Protein AF-A0A5E7A0S3-F1 (afdb_monomer_lite)

Secondary structure (DSSP, 8-state):
-HHHHHHHHHHHTS---HHHHHHHHT--HHHHHHHHHHHHHS---HHHHH----------PPP-------

Sequence (70 aa):
MRKIKEVLRLKFEVGLSARQIAVSLQVGRATIGDYLNRFAASALTWQRCAVATVSLPTTTRPPQRSTADA

Structure (mmCIF, N/CA/C/O backbone):
data_AF-A0A5E7A0S3-F1
#
_entry.id   AF-A0A5E7A0S3-F1
#
loop_
_atom_site.group_PDB
_atom_site.id
_atom_site.type_symbol
_atom_site.label_atom_id
_atom_site.label_alt_id
_atom_site.label_comp_id
_atom_site.label_asym_id
_atom_site.label_entity_id
_atom_site.label_seq_id
_atom_site.pdbx_PDB_ins_code
_atom_site.Cartn_x
_atom_site.Cartn_y
_atom_site.Cartn_z
_atom_site.occupancy
_atom_site.B_iso_or_equiv
_atom_site.auth_seq_id
_atom_site.auth_comp_id
_atom_site.auth_asym_id
_atom_site.auth_atom_id
_atom_site.pdbx_PDB_model_num
ATOM 1 N N . MET A 1 1 ? 8.580 0.162 7.471 1.00 54.62 1 MET A N 1
ATOM 2 C CA . MET A 1 1 ? 7.164 0.294 7.897 1.00 54.62 1 MET A CA 1
ATOM 3 C C . MET A 1 1 ? 6.452 1.585 7.450 1.00 54.62 1 MET A C 1
ATOM 5 O O . MET A 1 1 ? 5.246 1.519 7.268 1.00 54.62 1 MET A O 1
ATOM 9 N N . ARG A 1 2 ? 7.113 2.745 7.249 1.00 71.69 2 ARG A N 1
ATOM 10 C CA . ARG A 1 2 ? 6.416 4.009 6.881 1.00 71.69 2 ARG A CA 1
ATOM 11 C C . ARG A 1 2 ? 5.804 4.016 5.466 1.00 71.69 2 ARG A C 1
ATOM 13 O O . ARG A 1 2 ? 4.637 4.351 5.326 1.00 71.69 2 ARG A O 1
ATOM 20 N N . LYS A 1 3 ? 6.540 3.541 4.449 1.00 78.62 3 LYS A N 1
ATOM 21 C CA . LYS A 1 3 ? 6.068 3.505 3.047 1.00 78.62 3 LYS A CA 1
ATOM 22 C C . LYS A 1 3 ? 4.819 2.644 2.839 1.00 78.62 3 LYS A C 1
ATOM 24 O O . LYS A 1 3 ? 3.931 3.040 2.105 1.00 78.62 3 LYS A O 1
ATOM 29 N N . ILE A 1 4 ? 4.724 1.491 3.507 1.00 81.06 4 ILE A N 1
ATOM 30 C CA . ILE A 1 4 ? 3.546 0.608 3.413 1.00 81.06 4 ILE A CA 1
ATOM 31 C C . ILE A 1 4 ? 2.306 1.326 3.954 1.00 81.06 4 ILE A C 1
ATOM 33 O O . ILE A 1 4 ? 1.261 1.315 3.313 1.00 81.06 4 ILE A O 1
ATOM 37 N N . LYS A 1 5 ? 2.440 2.007 5.100 1.00 80.38 5 LYS A N 1
ATOM 38 C CA . LYS A 1 5 ? 1.353 2.809 5.667 1.00 80.38 5 LYS A CA 1
ATOM 39 C C . LYS A 1 5 ? 0.947 3.946 4.731 1.00 80.38 5 LYS A C 1
ATOM 41 O O . LYS A 1 5 ? -0.240 4.156 4.547 1.00 80.38 5 LYS A O 1
ATOM 46 N N . GLU A 1 6 ? 1.893 4.632 4.092 1.00 86.38 6 GLU A N 1
ATOM 47 C CA . GLU A 1 6 ? 1.555 5.663 3.101 1.00 86.38 6 GLU A CA 1
ATOM 48 C C . GLU A 1 6 ? 0.886 5.105 1.845 1.00 86.38 6 GLU A C 1
ATOM 50 O O . GLU A 1 6 ? -0.084 5.693 1.379 1.00 86.38 6 GLU A O 1
ATOM 55 N N . VAL A 1 7 ? 1.338 3.961 1.319 1.00 86.81 7 VAL A N 1
ATOM 56 C CA . VAL A 1 7 ? 0.675 3.283 0.191 1.00 86.81 7 VAL A CA 1
ATOM 57 C C . VAL A 1 7 ? -0.788 3.002 0.533 1.00 86.81 7 VAL A C 1
ATOM 59 O O . VAL A 1 7 ? -1.676 3.316 -0.258 1.00 86.81 7 VAL A O 1
ATOM 62 N N . LEU A 1 8 ? -1.044 2.443 1.718 1.00 83.06 8 LEU A N 1
ATOM 63 C CA . LEU A 1 8 ? -2.396 2.147 2.188 1.00 83.06 8 LEU A CA 1
ATOM 64 C C . LEU A 1 8 ? -3.206 3.430 2.393 1.00 83.06 8 LEU A C 1
ATOM 66 O O . LEU A 1 8 ? -4.347 3.501 1.948 1.00 83.06 8 LEU A O 1
ATOM 70 N N . ARG A 1 9 ? -2.601 4.472 2.966 1.00 84.69 9 ARG A N 1
ATOM 71 C CA . ARG A 1 9 ? -3.228 5.784 3.147 1.00 84.69 9 ARG A CA 1
ATOM 72 C C . ARG A 1 9 ? -3.676 6.391 1.823 1.00 84.69 9 ARG A C 1
ATOM 74 O O . ARG A 1 9 ? -4.841 6.722 1.651 1.00 84.69 9 ARG A O 1
ATOM 81 N N . LEU A 1 10 ? -2.773 6.474 0.852 1.00 87.44 10 LEU A N 1
ATOM 82 C CA . LEU A 1 10 ? -3.071 7.032 -0.465 1.00 87.44 10 LEU A CA 1
ATOM 83 C C . LEU A 1 10 ? -4.117 6.196 -1.215 1.00 87.44 10 LEU A C 1
ATOM 85 O O . LEU A 1 10 ? -4.919 6.744 -1.967 1.00 87.44 10 LEU A O 1
ATOM 89 N N . LYS A 1 11 ? -4.144 4.876 -0.993 1.00 84.62 11 LYS A N 1
ATOM 90 C CA . LYS A 1 11 ? -5.115 3.979 -1.625 1.00 84.62 11 LYS A CA 1
ATOM 91 C C . LYS A 1 11 ? -6.508 4.048 -0.992 1.00 84.62 11 LYS A C 1
ATOM 93 O O . LYS A 1 11 ? -7.484 4.056 -1.734 1.00 84.62 11 LYS A O 1
ATOM 98 N N . PHE A 1 12 ? -6.599 4.066 0.338 1.00 82.75 12 PHE A N 1
ATOM 99 C CA . PHE A 1 12 ? -7.860 3.949 1.082 1.00 82.75 12 PHE A CA 1
ATOM 100 C C . PHE A 1 12 ? -8.426 5.286 1.577 1.00 82.75 12 PHE A C 1
ATOM 102 O O . PHE A 1 12 ? -9.641 5.416 1.634 1.00 82.75 12 PHE A O 1
ATOM 109 N N . GLU A 1 13 ? -7.591 6.270 1.926 1.00 84.50 13 GLU A N 1
ATOM 110 C CA . GLU A 1 13 ?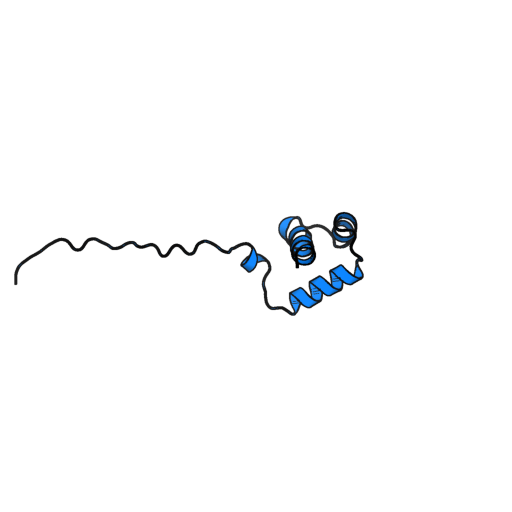 -8.061 7.611 2.326 1.00 84.50 13 GLU A CA 1
ATOM 111 C C . GLU A 1 13 ? -8.230 8.536 1.119 1.00 84.50 13 GLU A C 1
ATOM 113 O O . GLU A 1 13 ? -9.217 9.255 1.030 1.00 84.50 13 GLU A O 1
ATOM 118 N N . VAL A 1 14 ? -7.273 8.519 0.183 1.00 86.88 14 VAL A N 1
ATOM 119 C CA . VAL A 1 14 ? -7.270 9.439 -0.973 1.00 86.88 14 VAL A CA 1
ATOM 120 C C . VAL A 1 14 ? -7.888 8.802 -2.225 1.00 86.88 14 VAL A C 1
ATOM 122 O O . VAL A 1 14 ? -8.314 9.505 -3.135 1.00 86.88 14 VAL A O 1
ATOM 125 N N . GLY A 1 15 ? -7.959 7.468 -2.294 1.00 86.50 15 GLY A N 1
ATOM 126 C CA . GLY A 1 15 ? -8.539 6.754 -3.438 1.00 86.50 15 GLY A CA 1
ATOM 127 C C . GLY A 1 15 ? -7.641 6.699 -4.679 1.00 86.50 15 GLY A C 1
ATOM 128 O O . GLY A 1 15 ? -8.122 6.429 -5.780 1.00 86.50 15 GLY A O 1
ATOM 129 N N . LEU A 1 16 ? -6.333 6.937 -4.539 1.00 87.50 16 LEU A N 1
ATOM 130 C CA . LEU A 1 16 ? -5.414 6.972 -5.677 1.00 87.50 16 LEU A CA 1
ATOM 131 C C . LEU A 1 16 ? -5.208 5.593 -6.319 1.00 87.50 16 LEU A C 1
ATOM 133 O O . LEU A 1 16 ? -5.270 4.528 -5.691 1.00 87.50 16 LEU A O 1
ATOM 137 N N . SER A 1 17 ? -4.903 5.615 -7.616 1.00 87.62 17 SER A N 1
ATOM 138 C CA . SER A 1 17 ? -4.518 4.412 -8.354 1.00 87.62 17 SER A CA 1
ATOM 139 C C . SER A 1 17 ? -3.108 3.953 -7.966 1.00 87.62 17 SER A C 1
ATOM 141 O O . SER A 1 17 ? -2.233 4.759 -7.651 1.00 87.62 17 SER A O 1
ATOM 143 N N . ALA A 1 18 ? -2.837 2.647 -8.065 1.00 84.19 18 ALA A N 1
ATOM 144 C CA . ALA A 1 18 ? -1.509 2.091 -7.777 1.00 84.19 18 ALA A CA 1
ATOM 145 C C . ALA A 1 18 ? -0.396 2.736 -8.628 1.00 84.19 18 ALA A C 1
ATOM 147 O O . ALA A 1 18 ? 0.750 2.823 -8.196 1.00 84.19 18 ALA A O 1
ATOM 148 N N . ARG A 1 19 ? -0.740 3.231 -9.826 1.00 87.62 19 ARG A N 1
ATOM 149 C CA . ARG A 1 19 ? 0.172 3.975 -10.700 1.00 87.62 19 ARG A CA 1
ATOM 150 C C . ARG A 1 19 ? 0.547 5.338 -10.118 1.00 87.62 19 ARG A C 1
ATOM 152 O O . ARG A 1 19 ? 1.721 5.680 -10.128 1.00 87.62 19 ARG A O 1
ATOM 159 N N . GLN A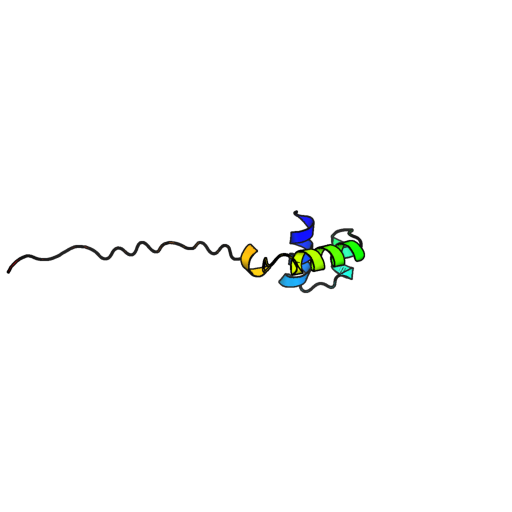 1 20 ? -0.421 6.101 -9.617 1.00 88.75 20 GLN A N 1
ATOM 160 C CA . GLN A 1 20 ? -0.152 7.405 -9.000 1.00 88.75 20 GLN A CA 1
ATOM 161 C C . GLN A 1 20 ? 0.670 7.241 -7.723 1.00 88.75 20 GLN A C 1
ATOM 163 O O . GLN A 1 20 ? 1.663 7.932 -7.543 1.00 88.75 20 GLN A O 1
ATOM 168 N N . ILE A 1 21 ? 0.332 6.246 -6.903 1.00 88.44 21 ILE A N 1
ATOM 169 C CA . ILE A 1 21 ? 1.069 5.928 -5.675 1.00 88.44 21 ILE A CA 1
ATOM 170 C C . ILE A 1 21 ? 2.526 5.544 -5.984 1.00 88.44 21 ILE A C 1
ATOM 172 O O . ILE A 1 21 ? 3.439 5.998 -5.297 1.00 88.44 21 ILE A O 1
ATOM 176 N N . ALA A 1 22 ? 2.758 4.752 -7.039 1.00 88.56 22 ALA A N 1
ATOM 177 C CA . ALA A 1 22 ? 4.100 4.386 -7.500 1.00 88.56 22 ALA A CA 1
ATOM 178 C C . ALA A 1 22 ? 4.955 5.606 -7.851 1.00 88.56 22 ALA A C 1
ATOM 180 O O . ALA A 1 22 ? 6.128 5.651 -7.488 1.00 88.56 22 ALA A O 1
ATOM 181 N N . VAL A 1 23 ? 4.362 6.594 -8.525 1.00 88.75 23 VAL A N 1
ATOM 182 C CA . VAL A 1 23 ? 5.043 7.841 -8.893 1.00 88.75 23 VAL A CA 1
ATOM 183 C C . VAL A 1 23 ? 5.299 8.702 -7.657 1.00 88.75 23 VAL A C 1
ATOM 185 O O . VAL A 1 23 ? 6.426 9.142 -7.456 1.00 88.75 23 VAL A O 1
ATOM 188 N N . SER A 1 24 ? 4.297 8.886 -6.793 1.00 85.81 24 SER A N 1
ATOM 189 C CA . SER A 1 24 ? 4.406 9.725 -5.592 1.00 85.81 24 SER A CA 1
ATOM 190 C C . SER A 1 24 ? 5.428 9.207 -4.582 1.00 85.81 24 SER A C 1
ATOM 192 O O . SER A 1 24 ? 6.137 9.996 -3.969 1.00 85.81 24 SER A O 1
ATOM 194 N N . LEU A 1 25 ? 5.516 7.887 -4.407 1.00 85.25 25 LEU A N 1
ATOM 195 C CA . LEU A 1 25 ? 6.424 7.266 -3.437 1.00 85.25 25 LEU A CA 1
ATOM 196 C C . LEU A 1 25 ? 7.728 6.754 -4.072 1.00 85.25 25 LEU A C 1
ATOM 198 O O . LEU A 1 25 ? 8.575 6.213 -3.353 1.00 85.25 25 LEU A O 1
ATOM 202 N N . GLN A 1 26 ? 7.874 6.890 -5.398 1.00 86.19 26 GLN A N 1
ATOM 203 C CA . GLN A 1 26 ? 8.957 6.310 -6.203 1.00 86.19 26 GLN A CA 1
ATOM 204 C C . GLN A 1 26 ? 9.173 4.819 -5.894 1.00 86.19 26 GLN A C 1
ATOM 206 O O . GLN A 1 26 ? 10.281 4.360 -5.611 1.00 86.19 26 GLN A O 1
ATOM 211 N N . VAL A 1 27 ? 8.084 4.049 -5.900 1.00 84.62 27 VAL A N 1
ATOM 212 C CA . VAL A 1 27 ? 8.102 2.607 -5.623 1.00 84.62 27 VAL A CA 1
ATOM 213 C C . VAL A 1 27 ? 7.578 1.849 -6.836 1.00 84.62 27 VAL A C 1
ATOM 215 O O . VAL A 1 27 ? 6.589 2.245 -7.449 1.00 84.62 27 VAL A O 1
ATOM 218 N N . GLY A 1 28 ? 8.214 0.729 -7.181 1.00 87.19 28 GLY A N 1
ATOM 219 C CA . GLY A 1 28 ? 7.761 -0.125 -8.274 1.00 87.19 28 GLY A CA 1
ATOM 220 C C . GLY A 1 28 ? 6.336 -0.652 -8.057 1.00 87.19 28 GLY A C 1
ATOM 221 O O . GLY A 1 28 ? 5.956 -1.035 -6.950 1.00 87.19 28 GLY A O 1
ATOM 222 N N . ARG A 1 29 ? 5.551 -0.735 -9.141 1.00 85.19 29 ARG A N 1
ATOM 223 C CA . ARG A 1 29 ? 4.181 -1.292 -9.118 1.00 85.19 29 ARG A CA 1
ATOM 224 C C . ARG A 1 29 ? 4.133 -2.711 -8.541 1.00 85.19 29 ARG A C 1
ATOM 226 O O . ARG A 1 29 ? 3.199 -3.033 -7.815 1.00 85.19 29 ARG A O 1
ATOM 233 N N . ALA A 1 30 ? 5.152 -3.524 -8.832 1.00 87.31 30 ALA A N 1
ATOM 234 C CA . ALA A 1 30 ? 5.288 -4.875 -8.291 1.00 87.31 30 ALA A CA 1
ATOM 235 C C . ALA A 1 30 ? 5.376 -4.857 -6.760 1.00 87.31 30 ALA A C 1
ATOM 237 O O . ALA A 1 30 ? 4.639 -5.570 -6.092 1.00 87.31 30 ALA A O 1
ATOM 238 N N . THR A 1 31 ? 6.194 -3.965 -6.198 1.00 88.38 31 THR A N 1
ATOM 239 C CA . THR A 1 31 ? 6.343 -3.810 -4.749 1.00 88.38 31 THR A CA 1
ATOM 240 C C . THR A 1 31 ? 5.046 -3.339 -4.086 1.00 88.38 31 THR A C 1
ATOM 242 O O . THR A 1 31 ? 4.729 -3.782 -2.989 1.00 88.38 31 THR A O 1
ATOM 245 N N . ILE A 1 32 ? 4.269 -2.469 -4.743 1.00 87.12 32 ILE A N 1
ATOM 246 C CA . ILE A 1 32 ? 2.945 -2.054 -4.248 1.00 87.12 32 ILE A CA 1
ATOM 247 C C . ILE A 1 32 ? 1.989 -3.246 -4.198 1.00 87.12 32 ILE A C 1
ATOM 249 O O . ILE A 1 32 ? 1.315 -3.429 -3.189 1.00 87.12 32 ILE A O 1
ATOM 253 N N . GLY A 1 33 ? 1.945 -4.060 -5.257 1.00 86.38 33 GLY A N 1
ATOM 254 C CA . GLY A 1 33 ? 1.152 -5.291 -5.279 1.00 86.38 33 GLY A CA 1
ATOM 255 C C . GLY A 1 33 ? 1.563 -6.254 -4.166 1.00 86.38 33 GLY A C 1
ATOM 256 O O . GLY A 1 33 ? 0.708 -6.745 -3.436 1.00 86.38 33 GLY A O 1
ATOM 257 N N . ASP A 1 34 ? 2.869 -6.433 -3.967 1.00 87.81 34 ASP A N 1
ATOM 258 C CA . ASP A 1 34 ? 3.420 -7.282 -2.910 1.00 87.81 34 ASP A CA 1
ATOM 259 C C . ASP A 1 34 ? 3.055 -6.763 -1.509 1.00 87.81 34 ASP A C 1
ATOM 261 O O . ASP A 1 34 ? 2.695 -7.536 -0.623 1.00 87.81 34 ASP A O 1
ATOM 265 N N . TYR A 1 35 ? 3.066 -5.441 -1.306 1.00 86.12 35 TYR A N 1
ATOM 266 C CA . TYR A 1 35 ? 2.625 -4.824 -0.056 1.00 86.12 35 TYR A CA 1
ATOM 267 C C . TYR A 1 35 ? 1.128 -4.963 0.181 1.00 86.12 35 TYR A C 1
ATOM 269 O O . TYR A 1 35 ? 0.739 -5.251 1.307 1.00 86.12 35 TYR A O 1
ATOM 277 N N . LEU A 1 36 ? 0.296 -4.789 -0.846 1.00 81.62 36 LEU A N 1
ATOM 278 C CA . LEU A 1 36 ? -1.147 -4.995 -0.729 1.00 81.62 36 LEU A CA 1
ATOM 279 C C . LEU A 1 36 ? -1.476 -6.459 -0.438 1.00 81.62 36 LEU A C 1
ATOM 281 O O . LEU A 1 36 ? -2.335 -6.722 0.395 1.00 81.62 36 LEU A O 1
ATOM 285 N N . ASN A 1 37 ? -0.768 -7.400 -1.064 1.00 86.19 37 ASN A N 1
ATOM 286 C CA . ASN A 1 37 ? -0.973 -8.829 -0.849 1.00 86.19 37 ASN A CA 1
ATOM 287 C C . ASN A 1 37 ? -0.543 -9.257 0.563 1.00 86.19 37 ASN A C 1
ATOM 289 O O . ASN A 1 37 ? -1.311 -9.874 1.294 1.00 86.19 37 ASN A O 1
ATOM 293 N N . ARG A 1 38 ? 0.652 -8.841 1.005 1.00 83.88 38 ARG A N 1
ATOM 294 C CA . ARG A 1 38 ? 1.110 -9.070 2.387 1.00 83.88 38 ARG A CA 1
ATOM 295 C C . ARG A 1 38 ? 0.197 -8.400 3.408 1.00 83.88 38 ARG A C 1
ATOM 297 O O . ARG A 1 38 ? -0.034 -8.962 4.472 1.00 83.88 38 ARG A O 1
ATOM 304 N N . PHE A 1 39 ? -0.325 -7.218 3.083 1.00 79.12 39 PHE A N 1
ATOM 305 C CA . PHE A 1 39 ? -1.283 -6.521 3.928 1.00 79.12 39 PHE A CA 1
ATOM 306 C C . PHE A 1 39 ? -2.632 -7.234 3.981 1.00 79.12 39 PHE A C 1
ATOM 308 O O . PHE A 1 39 ? -3.203 -7.310 5.052 1.00 79.12 39 PHE A O 1
ATOM 315 N N . ALA A 1 40 ? -3.124 -7.789 2.873 1.00 79.81 40 ALA A N 1
ATOM 316 C CA . ALA A 1 40 ? -4.337 -8.603 2.864 1.00 79.81 40 ALA A CA 1
ATOM 317 C C . ALA A 1 40 ? -4.157 -9.917 3.646 1.00 79.81 40 ALA A C 1
ATOM 319 O O . ALA A 1 40 ? -5.085 -10.371 4.308 1.00 79.81 40 ALA A O 1
ATOM 320 N N . ALA A 1 41 ? -2.956 -10.504 3.601 1.00 81.56 41 ALA A N 1
ATOM 321 C CA . ALA A 1 41 ? -2.605 -11.699 4.367 1.00 81.56 41 ALA A CA 1
ATOM 322 C C . ALA A 1 41 ? -2.462 -11.419 5.872 1.00 81.56 41 ALA A C 1
ATOM 324 O O . ALA A 1 41 ? -2.776 -12.271 6.701 1.00 81.56 41 ALA A O 1
ATOM 325 N N . SER A 1 42 ? -2.011 -10.222 6.253 1.00 75.00 42 SER A N 1
ATOM 326 C CA . SER A 1 42 ? -2.099 -9.770 7.637 1.00 75.00 42 SER A CA 1
ATOM 327 C C . SER A 1 42 ? -3.540 -9.347 7.916 1.00 75.00 42 SER A C 1
ATOM 329 O O . SER A 1 42 ? -4.000 -8.375 7.343 1.00 75.00 42 SER A O 1
ATOM 331 N N . ALA A 1 43 ? -4.272 -10.006 8.812 1.00 64.12 43 ALA A N 1
ATOM 332 C CA . ALA A 1 43 ? -5.660 -9.647 9.161 1.00 64.12 43 ALA A CA 1
ATOM 333 C C . ALA A 1 43 ? -5.827 -8.259 9.849 1.00 64.12 43 ALA A C 1
ATOM 335 O O . ALA A 1 43 ? -6.756 -8.022 10.617 1.00 64.12 43 ALA A O 1
ATOM 336 N N . LEU A 1 44 ? -4.897 -7.333 9.620 1.00 66.75 44 LEU A N 1
ATOM 337 C CA . LEU A 1 44 ? -4.856 -5.975 10.121 1.00 66.75 44 LEU A CA 1
ATOM 338 C C . LEU A 1 44 ? -5.671 -5.080 9.189 1.00 66.75 44 LEU A C 1
ATOM 340 O O . LEU A 1 44 ? -5.185 -4.603 8.171 1.00 66.75 44 LEU A O 1
ATOM 344 N N . THR A 1 45 ? -6.921 -4.808 9.542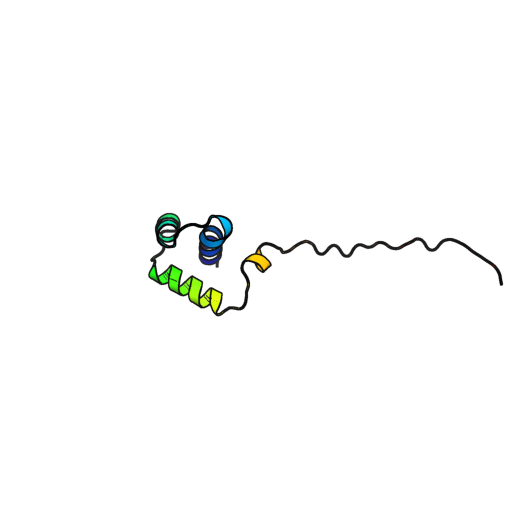 1.00 63.06 45 THR A N 1
ATOM 345 C CA . THR A 1 45 ? -7.760 -3.869 8.793 1.00 63.06 45 THR A CA 1
ATOM 346 C C . THR A 1 45 ? -7.187 -2.452 8.907 1.00 63.06 45 THR A C 1
ATOM 348 O O . THR A 1 45 ? -7.025 -1.938 10.014 1.00 63.06 45 THR A O 1
ATOM 351 N N . TRP A 1 46 ? -6.915 -1.787 7.774 1.00 66.00 46 TRP A N 1
ATOM 352 C CA . TRP A 1 46 ? -6.322 -0.432 7.715 1.00 66.00 46 TRP A CA 1
ATOM 353 C C . TRP A 1 46 ? -7.080 0.567 8.599 1.00 66.00 46 TRP A C 1
ATOM 355 O O . TRP A 1 46 ? -6.475 1.356 9.323 1.00 66.00 46 TRP A O 1
ATOM 365 N N . GLN A 1 47 ? -8.410 0.442 8.636 1.00 61.62 47 GLN A N 1
ATOM 366 C CA . GLN A 1 47 ? -9.276 1.282 9.459 1.00 61.62 47 GLN A CA 1
ATOM 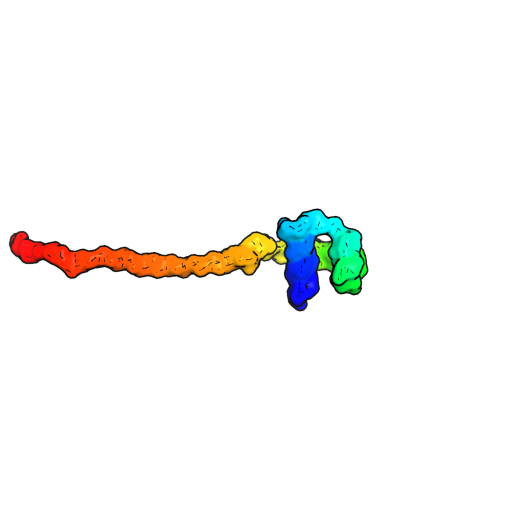367 C C . GLN A 1 47 ? -9.012 1.156 10.965 1.00 61.62 47 GLN A C 1
ATOM 369 O O . GLN A 1 47 ? -9.091 2.153 11.674 1.00 61.62 47 GLN A O 1
ATOM 374 N N . ARG A 1 48 ? -8.615 -0.026 11.458 1.00 55.53 48 ARG A N 1
ATOM 375 C CA . ARG A 1 48 ?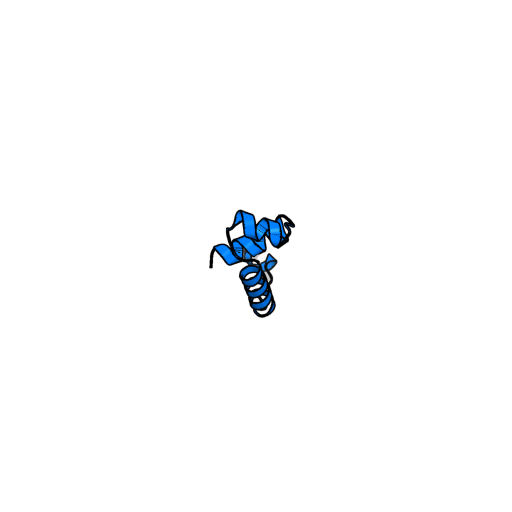 -8.327 -0.265 12.884 1.00 55.53 48 ARG A CA 1
ATOM 376 C C . ARG A 1 48 ? -7.065 0.468 13.355 1.00 55.53 48 ARG A C 1
ATOM 378 O O . ARG A 1 48 ? -6.945 0.770 14.534 1.00 55.53 48 ARG A O 1
ATOM 385 N N . CYS A 1 49 ? -6.128 0.755 12.449 1.00 51.03 49 CYS A N 1
ATOM 386 C CA . CYS A 1 49 ? -4.865 1.418 12.785 1.00 51.03 49 CYS A CA 1
ATOM 387 C C . CYS A 1 49 ? -5.005 2.949 12.865 1.00 51.03 49 CYS A C 1
ATOM 389 O O . CYS A 1 49 ? -4.270 3.582 13.618 1.00 51.03 49 CYS A O 1
ATOM 391 N N . ALA A 1 50 ? -5.957 3.534 12.128 1.00 57.41 50 ALA A N 1
ATOM 392 C CA . ALA A 1 50 ? -6.289 4.958 12.224 1.00 57.41 50 ALA A CA 1
ATOM 393 C C . ALA A 1 50 ? -7.211 5.257 13.420 1.00 57.41 50 ALA A C 1
ATOM 395 O O . ALA A 1 50 ? -7.084 6.299 14.055 1.00 57.41 50 ALA A O 1
ATOM 396 N N . VAL A 1 51 ? -8.098 4.316 13.768 1.00 53.00 51 VAL A N 1
ATOM 397 C CA . VAL A 1 51 ? -9.038 4.440 14.888 1.00 53.00 51 VAL A CA 1
ATOM 398 C C . VAL A 1 51 ? -8.502 3.759 16.150 1.00 53.00 51 VAL A C 1
ATOM 400 O O . VAL A 1 51 ? -9.122 2.879 16.741 1.00 53.00 51 VAL A O 1
ATOM 403 N N . ALA A 1 52 ? -7.346 4.208 16.636 1.00 53.69 52 ALA A N 1
ATOM 404 C CA . ALA A 1 52 ? -7.111 4.154 18.076 1.00 53.69 52 ALA A CA 1
ATOM 405 C C . ALA A 1 52 ? -7.959 5.266 18.714 1.00 53.69 52 ALA A C 1
ATOM 407 O O . ALA A 1 52 ? -7.440 6.270 19.195 1.00 53.69 52 ALA A O 1
ATOM 408 N N . THR A 1 53 ? -9.289 5.122 18.641 1.00 52.25 53 THR A N 1
ATOM 409 C CA . THR A 1 53 ? -10.208 5.911 19.454 1.00 52.25 53 THR A CA 1
ATOM 410 C C . THR A 1 53 ? -9.772 5.694 20.882 1.00 52.25 53 THR A C 1
ATOM 412 O O . THR A 1 53 ? -9.699 4.555 21.346 1.00 52.25 53 THR A O 1
ATOM 415 N N . VAL A 1 54 ? -9.442 6.793 21.548 1.00 59.94 54 VAL A N 1
ATOM 416 C CA . VAL A 1 54 ? -9.268 6.830 22.986 1.00 59.94 54 VAL A CA 1
ATOM 417 C C . VAL A 1 54 ? -10.502 6.142 23.579 1.00 59.94 54 VAL A C 1
ATOM 419 O O . VAL A 1 54 ? -11.619 6.653 23.526 1.00 59.94 54 VAL A O 1
ATOM 422 N N . SER A 1 55 ? -10.349 4.904 24.039 1.00 55.03 55 SER A N 1
ATOM 423 C CA . SER A 1 55 ? -11.378 4.291 24.860 1.00 55.03 55 SER A CA 1
ATOM 424 C C . SER A 1 55 ? -11.197 4.943 26.215 1.00 55.03 55 SER A C 1
ATOM 426 O O . SER A 1 55 ? -10.465 4.426 27.051 1.00 55.03 55 SER A O 1
ATOM 428 N N . LEU A 1 56 ? -11.775 6.133 26.392 1.00 59.25 56 LEU A N 1
ATOM 429 C CA . LEU A 1 56 ? -11.978 6.709 27.712 1.00 59.25 56 LEU A CA 1
ATOM 430 C C . LEU A 1 56 ? -12.769 5.666 28.510 1.00 59.25 56 LEU A C 1
ATOM 432 O O . LEU A 1 56 ? -13.912 5.385 28.140 1.00 59.25 56 LEU A O 1
ATOM 436 N N . PRO A 1 57 ? -12.224 5.067 29.585 1.00 56.72 57 PRO A N 1
ATOM 437 C CA . PRO A 1 57 ? -13.103 4.518 30.591 1.00 56.72 57 PRO A CA 1
ATOM 438 C C . PRO A 1 57 ? -13.808 5.733 31.191 1.00 56.72 57 PRO A C 1
ATOM 440 O O . PRO A 1 57 ? -13.221 6.495 31.958 1.00 56.72 57 PRO A O 1
ATOM 443 N N . THR A 1 58 ? -15.046 5.965 30.764 1.00 57.25 58 THR A N 1
ATOM 444 C CA . THR A 1 58 ? -15.961 6.886 31.425 1.00 57.25 58 THR A CA 1
ATOM 445 C C . THR A 1 58 ? -16.037 6.456 32.885 1.00 57.25 58 THR A C 1
ATOM 447 O O . THR A 1 58 ? -16.758 5.530 33.249 1.00 57.25 58 THR A O 1
ATOM 450 N N . THR A 1 59 ? -15.247 7.117 33.731 1.00 59.88 59 THR A N 1
ATOM 451 C CA . THR A 1 59 ? -15.433 7.097 35.175 1.00 59.88 59 THR A CA 1
ATOM 452 C C . THR A 1 59 ? -16.656 7.968 35.440 1.00 59.88 59 THR A C 1
ATOM 454 O O . THR A 1 59 ? -16.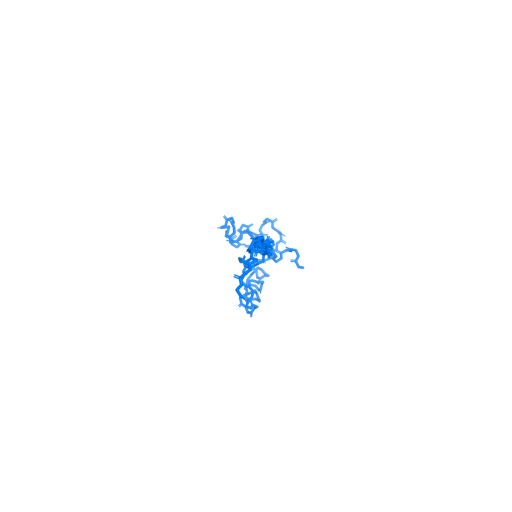585 9.138 35.790 1.00 59.88 59 THR A O 1
ATOM 457 N N . THR A 1 60 ? -17.841 7.430 35.179 1.00 50.09 60 THR A N 1
ATOM 458 C CA . THR A 1 60 ? -19.058 7.974 35.778 1.00 50.09 60 THR A CA 1
ATOM 459 C C . THR A 1 60 ? -19.364 7.104 36.967 1.00 50.09 60 THR A C 1
ATOM 461 O O . THR A 1 60 ? -20.207 6.216 36.924 1.00 50.09 60 THR A O 1
ATOM 464 N N . ARG A 1 61 ? -18.608 7.370 38.033 1.00 57.03 61 ARG A N 1
ATOM 465 C CA . ARG A 1 61 ? -19.023 7.116 39.406 1.00 57.03 61 ARG A CA 1
ATOM 466 C C . ARG A 1 61 ? -20.287 7.944 39.656 1.00 57.03 61 ARG A C 1
ATOM 468 O O . ARG A 1 61 ? -20.181 9.171 39.640 1.00 57.03 61 ARG A O 1
ATOM 475 N N . PRO A 1 62 ? -21.456 7.340 39.918 1.00 64.06 62 PRO A N 1
ATOM 476 C CA . PRO A 1 62 ? -22.535 8.067 40.555 1.00 64.06 62 PRO A CA 1
ATOM 477 C C . PRO A 1 62 ? -22.217 8.211 42.057 1.00 64.06 62 PRO A C 1
ATOM 479 O O . PRO A 1 62 ? -21.519 7.371 42.637 1.00 64.06 62 PRO A O 1
ATOM 482 N N . PRO A 1 63 ? -22.675 9.296 42.696 1.00 56.00 63 PRO A N 1
ATOM 483 C CA . PRO A 1 63 ? -22.344 9.635 44.074 1.00 56.00 63 PRO A CA 1
ATOM 484 C C . PRO A 1 63 ? -22.958 8.637 45.062 1.00 56.00 63 PRO A C 1
ATOM 486 O O . PRO A 1 63 ? -24.162 8.402 45.054 1.00 56.00 63 PRO A O 1
ATOM 489 N N . GLN A 1 64 ? -22.147 8.108 45.980 1.00 58.22 64 GLN A N 1
ATOM 490 C CA . GLN A 1 64 ? -22.678 7.583 47.236 1.00 58.22 64 GLN A CA 1
ATOM 491 C C . GLN A 1 64 ? -23.072 8.792 48.084 1.00 58.22 64 GLN A C 1
ATOM 493 O O . GLN A 1 64 ? -22.211 9.449 48.672 1.00 58.22 64 GLN A O 1
ATOM 498 N N . ARG A 1 65 ? -24.360 9.137 48.097 1.00 50.25 65 ARG A N 1
ATOM 499 C CA . ARG A 1 65 ? -24.917 9.976 49.155 1.00 50.25 65 ARG A CA 1
ATOM 500 C C . ARG A 1 65 ? -26.383 9.630 49.401 1.00 50.25 65 ARG A C 1
ATOM 502 O O . ARG A 1 65 ? -27.154 9.569 48.450 1.00 50.25 65 ARG A O 1
ATOM 509 N N . SER A 1 66 ? -26.691 9.509 50.694 1.00 45.47 66 SER A N 1
ATOM 510 C CA . SER A 1 66 ? -27.998 9.315 51.342 1.00 45.47 66 SER A CA 1
ATOM 511 C C . SER A 1 66 ? -28.556 7.892 51.294 1.00 45.47 66 SER A C 1
ATOM 513 O O . SER A 1 66 ? -28.572 7.285 50.235 1.00 45.47 66 SER A O 1
ATOM 515 N N . THR A 1 67 ? -29.036 7.279 52.378 1.00 49.25 67 THR A N 1
ATOM 516 C CA . THR A 1 67 ? -29.345 7.692 53.773 1.00 49.25 67 THR A CA 1
ATOM 517 C C . THR A 1 67 ? -29.635 6.378 54.531 1.00 49.25 67 THR A C 1
ATOM 519 O O . THR A 1 67 ? -30.115 5.439 53.911 1.00 49.25 67 THR A O 1
ATOM 522 N N . ALA A 1 68 ? -29.123 6.168 55.745 1.00 51.00 68 ALA A N 1
ATOM 523 C CA . ALA A 1 68 ? -29.893 6.204 57.002 1.00 51.00 68 ALA A CA 1
ATOM 524 C C . ALA A 1 68 ? -31.218 5.390 57.026 1.00 51.00 68 ALA A C 1
ATOM 526 O O . ALA A 1 68 ? -32.103 5.646 56.217 1.00 51.00 68 ALA A O 1
ATOM 527 N N . ASP A 1 69 ? -31.312 4.521 58.045 1.00 46.19 69 ASP A N 1
ATOM 528 C CA . ASP A 1 69 ? -32.492 3.895 58.683 1.00 46.19 69 ASP A CA 1
ATOM 529 C C . ASP A 1 69 ? -33.262 2.743 57.999 1.00 46.19 69 ASP A C 1
ATOM 531 O O . ASP A 1 69 ? -34.094 2.961 57.119 1.00 46.19 69 ASP A O 1
ATOM 535 N N . ALA A 1 70 ? -33.040 1.523 58.516 1.00 52.84 70 ALA A N 1
ATOM 536 C CA . ALA A 1 70 ? -34.069 0.549 58.921 1.00 52.84 70 ALA A CA 1
ATOM 537 C C . ALA A 1 70 ? -33.452 -0.535 59.825 1.00 52.84 70 ALA A C 1
ATOM 539 O O . ALA A 1 70 ? -32.359 -1.037 59.468 1.00 52.84 70 ALA A O 1
#

pLDDT: mean 72.84, std 14.79, range [45.47, 88.75]

Radius of gyration: 22.84 Å; chains: 1; bounding box: 43×22×70 Å

Foldseek 3Di:
DVLLLVLCCCCPVVVDDLVVSCVVSVHDSVVSVVSVVVVVVPPDDNVVVVPPPPPPPPPPDDDPDDDDDD

Organism: Pseudomonas fluorescens (NCBI:txid294)